Protein AF-A0A6S7J930-F1 (afdb_monomer)

Radius of gyration: 21.13 Å; Cα contacts (8 Å, |Δi|>4): 51; chains: 1; bounding box: 46×50×54 Å

Organism: Paramuricea clavata (NCBI:txid317549)

Sequence (130 aa):
THSDIEFLIGTALCPYPVEISQLAPIPKELPLSNCDQLRPISVSLTNIIMRLFEKLVFKQEISMQSNFIIGKDQFAYKTGSNTTTALIKCQHQWLKWLDDEEVDSVRVISFDFGKAFGTVPHDIAGCAKS

Secondary structure (DSSP, 8-state):
-HHHHHHHHHHS------------PEESSSS---GGGEEPPPGGGT-HHHHHHHHHHIIIIIHHHHHHHS-TT--TT-TT--HHHHHHHHHHHHHHHHTSTT-S---------TTTTT---TTTTT----

Solvent-accessible surface area (backbone atoms only — not comparable to full-atom values): 8621 Å² total; per-residue (Å²): 112,76,65,57,50,55,47,49,65,75,64,50,69,72,80,66,83,79,74,90,78,87,66,79,60,42,69,74,60,84,82,82,87,55,79,86,45,41,43,81,57,60,70,55,82,73,37,67,68,49,48,49,50,51,52,49,51,39,60,69,57,45,58,73,47,44,75,75,72,51,56,96,85,59,32,76,100,37,93,99,47,40,71,64,61,48,50,53,49,52,52,53,52,53,51,57,50,57,72,34,93,90,40,94,75,86,86,87,86,86,86,83,70,85,56,64,89,79,66,68,54,55,85,77,74,67,61,75,91,125

Structure (mmCIF, N/CA/C/O backbone):
data_AF-A0A6S7J930-F1
#
_entry.id   AF-A0A6S7J930-F1
#
loop_
_atom_site.group_PDB
_atom_site.id
_atom_site.type_symbol
_atom_site.label_atom_id
_atom_site.label_alt_id
_atom_site.label_comp_id
_atom_site.label_asym_id
_atom_site.label_entity_id
_atom_site.label_seq_id
_atom_site.pdbx_PDB_ins_code
_atom_site.Cartn_x
_atom_site.Cartn_y
_atom_site.Cartn_z
_atom_site.occupancy
_atom_site.B_iso_or_equiv
_atom_site.auth_seq_id
_atom_site.auth_comp_id
_atom_site.auth_asym_id
_atom_site.auth_atom_id
_atom_site.pdbx_PDB_model_num
ATOM 1 N N . THR A 1 1 ? 10.506 26.006 -25.843 1.00 48.94 1 THR A N 1
ATOM 2 C CA . THR A 1 1 ? 10.460 25.105 -24.668 1.00 48.94 1 THR A CA 1
ATOM 3 C C . THR A 1 1 ? 9.352 24.071 -24.781 1.00 48.94 1 THR A C 1
ATOM 5 O O . THR A 1 1 ? 9.658 22.895 -24.679 1.00 48.94 1 THR A O 1
ATOM 8 N N . HIS A 1 2 ? 8.093 24.457 -25.033 1.00 39.41 2 HIS A N 1
ATOM 9 C CA . HIS A 1 2 ? 7.001 23.506 -25.325 1.00 39.41 2 HIS A CA 1
ATOM 10 C C . HIS A 1 2 ? 7.136 22.867 -26.723 1.00 39.41 2 HIS A C 1
ATOM 12 O O . HIS A 1 2 ? 6.901 21.680 -26.907 1.00 39.41 2 HIS A O 1
ATOM 18 N N . SER A 1 3 ? 7.604 23.654 -27.694 1.00 44.56 3 SER A N 1
ATOM 19 C CA . SER A 1 3 ? 7.881 23.245 -29.078 1.00 44.56 3 SER A CA 1
ATOM 20 C C . SER A 1 3 ? 9.074 22.292 -29.220 1.00 44.56 3 SER A C 1
ATOM 22 O O . SER A 1 3 ? 9.082 21.438 -30.098 1.00 44.56 3 SER A O 1
ATOM 24 N N . ASP A 1 4 ? 10.070 22.405 -28.340 1.00 43.16 4 ASP A N 1
ATOM 25 C CA . ASP A 1 4 ? 11.300 21.602 -28.416 1.00 43.16 4 ASP A CA 1
ATOM 26 C C . ASP A 1 4 ? 11.082 20.177 -27.883 1.00 43.16 4 ASP A C 1
ATOM 28 O O . ASP A 1 4 ? 11.777 19.252 -28.290 1.00 43.16 4 ASP A O 1
ATOM 32 N N . ILE A 1 5 ? 10.088 19.990 -27.004 1.00 48.09 5 ILE A N 1
ATOM 33 C CA . ILE A 1 5 ? 9.679 18.681 -26.474 1.00 48.09 5 ILE A CA 1
ATOM 34 C C . ILE A 1 5 ? 8.787 17.951 -27.477 1.00 48.09 5 ILE A C 1
ATOM 36 O O . ILE A 1 5 ? 8.994 16.765 -27.695 1.00 48.09 5 ILE A O 1
ATOM 40 N N . GLU A 1 6 ? 7.855 18.646 -28.135 1.00 46.78 6 GLU A N 1
ATOM 41 C CA . GLU A 1 6 ? 7.092 18.086 -29.264 1.00 46.78 6 GLU A CA 1
ATOM 42 C C . GLU A 1 6 ? 8.027 17.636 -30.389 1.00 46.78 6 GLU A C 1
ATOM 44 O O . GLU A 1 6 ? 7.859 16.555 -30.945 1.00 46.78 6 GLU A O 1
ATOM 49 N N . PHE A 1 7 ? 9.076 18.419 -30.666 1.00 43.75 7 PHE A N 1
ATOM 50 C CA . PHE A 1 7 ? 10.123 18.024 -31.598 1.00 43.75 7 PHE A CA 1
ATOM 51 C C . PHE A 1 7 ? 10.903 16.803 -31.092 1.00 43.75 7 PHE A C 1
ATOM 53 O O . PHE A 1 7 ? 11.138 15.886 -31.871 1.00 43.75 7 PHE A O 1
ATOM 60 N N . LEU A 1 8 ? 11.254 16.729 -29.801 1.00 44.09 8 LEU A N 1
ATOM 61 C CA . LEU A 1 8 ? 11.949 15.571 -29.224 1.00 44.09 8 LEU A CA 1
ATOM 62 C C . LEU A 1 8 ? 11.083 14.299 -29.221 1.00 44.09 8 LEU A C 1
ATOM 64 O O . LEU A 1 8 ? 11.603 13.223 -29.476 1.00 44.09 8 LEU A O 1
ATOM 68 N N . ILE A 1 9 ? 9.777 14.409 -28.968 1.00 51.03 9 ILE A N 1
ATOM 69 C CA . ILE A 1 9 ? 8.822 13.289 -29.002 1.00 51.03 9 ILE A CA 1
ATOM 70 C C . ILE A 1 9 ? 8.532 12.878 -30.453 1.00 51.03 9 ILE A C 1
ATOM 72 O O . ILE A 1 9 ? 8.441 11.690 -30.743 1.00 51.03 9 ILE A O 1
ATOM 76 N N . GLY A 1 10 ? 8.445 13.842 -31.375 1.00 39.62 10 GLY A N 1
ATOM 77 C CA . GLY A 1 10 ? 8.201 13.605 -32.799 1.00 39.62 10 GLY A CA 1
ATOM 78 C C . GLY A 1 10 ? 9.421 13.115 -33.590 1.00 39.62 10 GLY A C 1
ATOM 79 O O . GLY A 1 10 ? 9.248 12.533 -34.657 1.00 39.62 10 GLY A O 1
ATOM 80 N N . THR A 1 11 ? 10.647 13.325 -33.089 1.00 43.62 11 THR A N 1
ATOM 81 C CA . THR A 1 11 ? 11.902 12.890 -33.745 1.00 43.62 11 THR A CA 1
ATOM 82 C C . THR A 1 11 ? 12.677 11.815 -32.989 1.00 43.62 11 THR A C 1
ATOM 84 O O . THR A 1 11 ? 13.575 11.202 -33.574 1.00 43.62 11 THR A O 1
ATOM 87 N N . ALA A 1 12 ? 12.339 11.522 -31.728 1.00 42.41 12 ALA A N 1
ATOM 88 C CA . ALA A 1 12 ? 12.852 10.340 -31.054 1.00 42.41 12 ALA A CA 1
ATOM 89 C C . ALA A 1 12 ? 12.221 9.111 -31.705 1.00 42.41 12 ALA A C 1
ATOM 91 O O . ALA A 1 12 ? 11.125 8.684 -31.351 1.00 42.41 12 ALA A O 1
ATOM 92 N N . LEU A 1 13 ? 12.948 8.557 -32.678 1.00 46.50 13 LEU A N 1
ATOM 93 C CA . LEU A 1 13 ? 13.007 7.127 -32.953 1.00 46.50 13 LEU A CA 1
ATOM 94 C C . LEU A 1 13 ? 12.487 6.362 -31.736 1.00 46.50 13 LEU A C 1
ATOM 96 O O . LEU A 1 13 ? 13.111 6.424 -30.671 1.00 46.50 13 LEU A O 1
ATOM 100 N N . CYS A 1 14 ? 11.334 5.706 -31.909 1.00 45.12 14 CYS A N 1
ATOM 101 C CA . CYS A 1 14 ? 10.806 4.712 -30.982 1.00 45.12 14 CYS A CA 1
ATOM 102 C C . CYS A 1 14 ? 12.004 3.989 -30.355 1.00 45.12 14 CYS A C 1
ATOM 104 O O . CYS A 1 14 ? 12.834 3.491 -31.128 1.00 45.12 14 CYS A O 1
ATOM 106 N N . PRO A 1 15 ? 12.190 4.030 -29.018 1.00 49.12 15 PRO A N 1
ATOM 107 C CA . PRO A 1 15 ? 13.359 3.421 -28.408 1.00 49.12 15 PRO A CA 1
ATOM 108 C C . PRO A 1 15 ? 13.409 1.986 -28.927 1.00 49.12 15 PRO A C 1
ATOM 110 O O . PRO A 1 15 ? 12.428 1.261 -28.782 1.00 49.12 15 PRO A O 1
ATOM 113 N N . TYR A 1 16 ? 14.491 1.687 -29.656 1.00 44.56 16 TYR A N 1
ATOM 114 C CA . TYR A 1 16 ? 14.691 0.518 -30.517 1.00 44.56 16 TYR A CA 1
ATOM 115 C C . TYR A 1 16 ? 13.974 -0.747 -30.011 1.00 44.56 16 TYR A C 1
ATOM 117 O O . TYR A 1 16 ? 13.951 -0.968 -28.795 1.00 44.56 16 TYR A O 1
ATOM 125 N N . PRO A 1 17 ? 13.464 -1.625 -30.905 1.00 45.00 17 PRO A N 1
ATOM 126 C CA . PRO A 1 17 ? 12.924 -2.916 -30.490 1.00 45.00 17 PRO A CA 1
ATOM 127 C C . PRO A 1 17 ? 13.933 -3.601 -29.570 1.00 45.00 17 PRO A C 1
ATOM 129 O O . PRO A 1 17 ? 15.109 -3.727 -29.908 1.00 45.00 17 PRO A O 1
ATOM 132 N N . VAL A 1 18 ? 13.464 -3.941 -28.368 1.00 49.84 18 VAL A N 1
ATOM 133 C CA . VAL A 1 18 ? 14.269 -4.455 -27.261 1.00 49.84 18 VAL A CA 1
ATOM 134 C C . VAL A 1 18 ? 14.941 -5.743 -27.721 1.00 49.84 18 VAL A C 1
ATOM 136 O O . VAL A 1 18 ? 14.326 -6.808 -27.711 1.00 49.84 18 VAL A O 1
ATOM 139 N N . GLU A 1 19 ? 16.190 -5.648 -28.171 1.00 40.78 19 GLU A N 1
ATOM 140 C CA . GLU A 1 19 ? 16.975 -6.819 -28.526 1.00 40.78 19 GLU A CA 1
ATOM 141 C C . GLU A 1 19 ? 17.188 -7.620 -27.237 1.00 40.78 19 GLU A C 1
ATOM 143 O O . GLU A 1 19 ? 17.758 -7.148 -26.249 1.00 40.78 19 GLU A O 1
ATOM 148 N N . ILE A 1 20 ? 16.591 -8.808 -27.204 1.00 52.91 20 ILE A N 1
ATOM 149 C CA . ILE A 1 20 ? 16.555 -9.689 -26.044 1.00 52.91 20 ILE A CA 1
ATOM 150 C C . ILE A 1 20 ? 17.984 -10.149 -25.768 1.00 52.91 20 ILE A C 1
ATOM 152 O O . ILE A 1 20 ? 18.431 -11.119 -26.369 1.00 52.91 20 ILE A O 1
ATOM 156 N N . SER A 1 21 ? 18.708 -9.524 -24.841 1.00 43.69 21 SER A N 1
ATOM 157 C CA . SER A 1 21 ? 19.881 -10.192 -24.271 1.00 43.69 21 SER A CA 1
ATOM 158 C C . SER A 1 21 ? 20.350 -9.585 -22.951 1.00 43.69 21 SER A C 1
ATOM 160 O O . SER A 1 21 ? 20.708 -8.416 -22.875 1.00 43.69 21 SER A O 1
ATOM 162 N N . GLN A 1 22 ? 20.418 -10.467 -21.947 1.00 46.31 22 GLN A N 1
ATOM 163 C CA . GLN A 1 22 ? 21.143 -10.358 -20.673 1.00 46.31 22 GLN A CA 1
ATOM 164 C C . GLN A 1 22 ? 20.460 -9.579 -19.539 1.00 46.31 22 GLN A C 1
ATOM 166 O O . GLN A 1 22 ? 20.972 -8.597 -19.011 1.00 46.31 22 GLN A O 1
ATOM 171 N N . LEU A 1 23 ? 19.324 -10.100 -19.077 1.00 51.31 23 LEU A N 1
ATOM 172 C CA . LEU A 1 23 ? 18.756 -9.750 -17.775 1.00 51.31 23 LEU A CA 1
ATOM 173 C C . LEU A 1 23 ? 19.030 -10.907 -16.814 1.00 51.31 23 LEU A C 1
ATOM 175 O O . LEU A 1 23 ? 18.437 -11.972 -16.958 1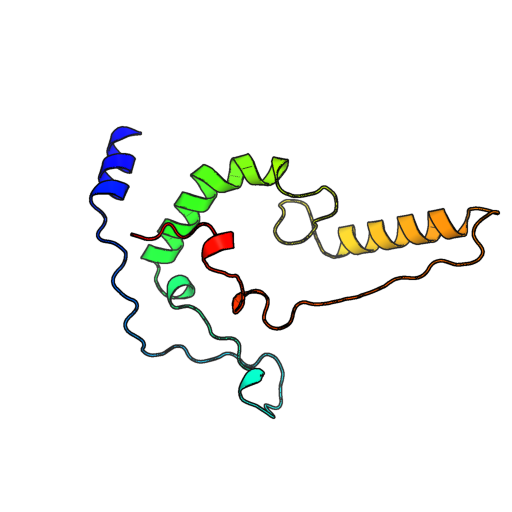.00 51.31 23 LEU A O 1
ATOM 179 N N . ALA A 1 24 ? 19.950 -10.717 -15.863 1.00 58.53 24 ALA A N 1
ATOM 180 C CA . ALA A 1 24 ? 20.170 -11.669 -14.777 1.00 58.53 24 ALA A CA 1
ATOM 181 C C . ALA A 1 24 ? 18.909 -11.687 -13.891 1.00 58.53 24 ALA A C 1
ATOM 183 O O . ALA A 1 24 ? 18.605 -10.673 -13.255 1.00 58.53 24 ALA A O 1
ATOM 184 N N . PRO A 1 25 ? 18.129 -12.777 -13.866 1.00 63.06 25 PRO A N 1
ATOM 185 C CA . PRO A 1 25 ? 16.884 -12.806 -13.112 1.00 63.06 25 PRO A CA 1
ATOM 186 C C . PRO A 1 25 ? 17.177 -12.800 -11.604 1.00 63.06 25 PRO A C 1
ATOM 188 O O . PRO A 1 25 ? 18.054 -13.532 -11.147 1.00 63.06 25 PRO A O 1
ATOM 191 N N . ILE A 1 26 ? 16.444 -12.001 -10.819 1.00 70.62 26 ILE A N 1
ATOM 192 C CA . ILE A 1 26 ? 16.654 -11.927 -9.360 1.00 70.62 26 ILE A CA 1
ATOM 193 C C . ILE A 1 26 ? 15.731 -12.920 -8.647 1.00 70.62 26 ILE A C 1
ATOM 195 O O . ILE A 1 26 ? 14.513 -12.839 -8.835 1.00 70.62 26 ILE A O 1
ATOM 199 N N . PRO A 1 27 ? 16.258 -13.810 -7.789 1.00 67.06 27 PRO A N 1
ATOM 200 C CA . PRO A 1 27 ? 15.446 -14.668 -6.927 1.00 67.06 27 PRO A CA 1
ATOM 201 C C . PRO A 1 27 ? 14.510 -13.861 -6.019 1.00 67.06 27 PRO A C 1
ATOM 203 O O . PRO A 1 27 ? 14.944 -12.934 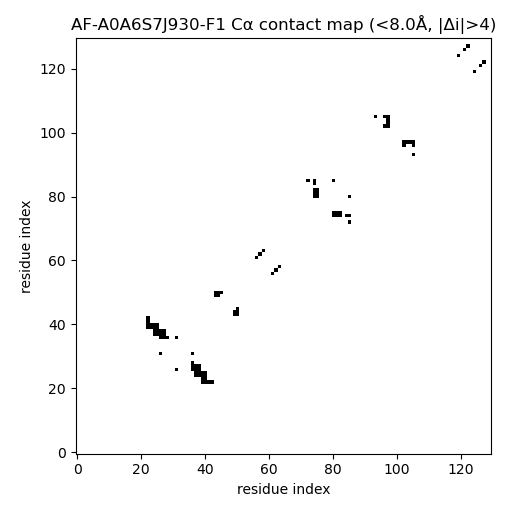-5.339 1.00 67.06 27 PRO A O 1
ATOM 206 N N . LYS A 1 28 ? 13.222 -14.221 -5.985 1.00 67.69 28 LYS A N 1
ATOM 207 C CA . LYS A 1 28 ? 12.249 -13.695 -5.012 1.00 67.69 28 LYS A CA 1
ATOM 208 C C . LYS A 1 28 ? 12.568 -14.176 -3.597 1.00 67.69 28 LYS A C 1
ATOM 210 O O . LYS A 1 28 ? 12.421 -13.397 -2.664 1.00 67.69 28 LYS A O 1
ATOM 215 N N . GLU A 1 29 ? 12.987 -15.433 -3.465 1.00 66.00 29 GLU A N 1
ATOM 216 C CA . GLU A 1 29 ? 13.251 -16.128 -2.203 1.00 66.00 29 GLU A CA 1
ATOM 217 C C . GLU A 1 29 ? 14.405 -17.127 -2.394 1.00 66.00 29 GLU A C 1
ATOM 219 O O . GLU A 1 29 ? 14.690 -17.549 -3.519 1.00 66.00 29 GLU A O 1
ATOM 224 N N . LEU A 1 30 ? 15.081 -17.490 -1.301 1.00 70.06 30 LEU A N 1
ATOM 225 C CA . LEU A 1 30 ? 16.116 -18.527 -1.273 1.00 70.06 30 LEU A CA 1
ATOM 226 C C . LEU A 1 30 ? 15.682 -19.646 -0.312 1.00 70.06 30 LEU A C 1
ATOM 228 O O . LEU A 1 30 ? 15.191 -19.321 0.771 1.00 70.06 30 LEU A O 1
ATOM 232 N N . PRO A 1 31 ? 15.907 -20.936 -0.638 1.00 65.88 31 PRO A N 1
ATOM 233 C CA . PRO A 1 31 ? 16.543 -21.475 -1.848 1.00 65.88 31 PRO A CA 1
ATOM 234 C C . PRO A 1 31 ? 15.592 -21.543 -3.060 1.00 65.88 31 PRO A C 1
ATOM 236 O O . PRO A 1 31 ? 14.380 -21.674 -2.912 1.00 65.88 31 PRO A O 1
ATOM 239 N N . LEU A 1 32 ? 16.154 -21.478 -4.271 1.00 61.44 32 LEU A N 1
ATOM 240 C CA . LEU A 1 32 ? 15.400 -21.561 -5.527 1.00 61.44 32 LEU A CA 1
ATOM 241 C C . LEU A 1 32 ? 14.871 -22.984 -5.748 1.00 61.44 32 LEU A C 1
ATOM 243 O O . LEU A 1 32 ? 15.661 -23.915 -5.896 1.00 61.44 32 LEU A O 1
ATOM 247 N N . SER A 1 33 ? 13.552 -23.147 -5.815 1.00 62.22 33 SER A N 1
ATOM 248 C CA . SER A 1 33 ? 12.909 -24.421 -6.156 1.00 62.22 33 SER A CA 1
ATOM 249 C C . SER A 1 33 ? 12.374 -24.451 -7.588 1.00 62.22 33 SER A C 1
ATOM 251 O O . SER A 1 33 ? 12.299 -25.527 -8.177 1.00 62.22 33 SER A O 1
ATOM 253 N N . ASN A 1 34 ? 12.023 -23.297 -8.174 1.00 59.97 34 ASN A N 1
ATOM 254 C CA . ASN A 1 34 ? 11.478 -23.233 -9.533 1.00 59.97 34 ASN A CA 1
ATOM 255 C C . ASN A 1 34 ? 11.754 -21.884 -10.235 1.00 59.97 34 ASN A C 1
ATOM 257 O O . ASN A 1 34 ? 11.866 -20.846 -9.582 1.00 59.97 34 ASN A O 1
ATOM 261 N N . CYS A 1 35 ? 11.806 -21.864 -11.573 1.00 59.75 35 CYS A N 1
ATOM 262 C CA . CYS A 1 35 ? 12.114 -20.654 -12.357 1.00 59.75 35 CYS A CA 1
ATOM 263 C C . CYS A 1 35 ? 11.067 -19.526 -12.220 1.00 59.75 35 CYS A C 1
ATOM 265 O O . CYS A 1 35 ? 11.402 -18.357 -12.401 1.00 59.75 35 CYS A O 1
ATOM 267 N N . ASP A 1 36 ? 9.824 -19.833 -11.831 1.00 60.88 36 ASP A N 1
ATOM 268 C CA . ASP A 1 36 ? 8.762 -18.842 -11.558 1.00 60.88 36 ASP A CA 1
ATOM 269 C C . ASP A 1 36 ? 9.046 -17.918 -10.353 1.00 60.88 36 ASP A C 1
ATOM 271 O O . ASP A 1 36 ? 8.399 -16.872 -10.161 1.00 60.88 36 ASP A O 1
ATOM 275 N N . GLN A 1 37 ? 10.031 -18.287 -9.531 1.00 63.94 37 GLN A N 1
ATOM 276 C CA . GLN A 1 37 ? 10.508 -17.489 -8.404 1.00 63.94 37 GLN A CA 1
ATOM 277 C C . GLN A 1 37 ? 11.483 -16.391 -8.831 1.00 63.94 37 GLN A C 1
ATOM 279 O O . GLN A 1 37 ? 11.918 -15.612 -7.991 1.00 63.94 37 GLN A O 1
ATOM 284 N N . LEU A 1 38 ? 11.818 -16.280 -10.113 1.00 66.62 38 LEU A N 1
ATOM 285 C CA . LEU A 1 38 ? 12.678 -15.218 -10.610 1.00 66.62 38 LEU A CA 1
ATOM 286 C C . LEU A 1 38 ? 11.846 -13.975 -10.949 1.00 66.62 38 LEU A C 1
ATOM 288 O O . LEU A 1 38 ? 10.778 -14.053 -11.559 1.00 66.62 38 LEU A O 1
ATOM 292 N N . ARG A 1 39 ? 12.322 -12.798 -10.538 1.00 65.38 39 ARG A N 1
ATOM 293 C CA . ARG A 1 39 ? 11.820 -11.517 -11.035 1.00 65.38 39 ARG A CA 1
ATOM 294 C C . ARG A 1 39 ? 12.569 -11.199 -12.329 1.00 65.38 39 ARG A C 1
ATOM 296 O O . ARG A 1 39 ? 13.794 -11.053 -12.274 1.00 65.38 39 ARG A O 1
ATOM 303 N N . PRO A 1 40 ? 11.878 -11.077 -13.475 1.00 64.25 40 PRO A N 1
ATOM 304 C CA . PRO A 1 40 ? 12.502 -10.498 -14.650 1.00 64.25 40 PRO A CA 1
ATOM 305 C C . PRO A 1 40 ? 12.824 -9.034 -14.329 1.00 64.25 40 PRO A C 1
ATOM 307 O O . PRO A 1 40 ? 11.930 -8.254 -14.005 1.00 64.25 40 PRO A O 1
ATOM 310 N N . ILE A 1 41 ? 14.106 -8.669 -14.353 1.00 62.94 41 ILE A N 1
ATOM 311 C CA . ILE A 1 41 ? 14.509 -7.258 -14.353 1.00 62.94 41 ILE A CA 1
ATOM 312 C C . ILE A 1 41 ? 14.219 -6.728 -15.758 1.00 62.94 41 ILE A C 1
ATOM 314 O O . ILE A 1 41 ? 14.505 -7.426 -16.720 1.00 62.94 41 ILE A O 1
ATOM 318 N N . SER A 1 42 ? 13.655 -5.532 -15.915 1.00 59.25 42 SER A N 1
ATOM 319 C CA . SER A 1 42 ? 13.483 -4.908 -17.232 1.00 59.25 42 SER A CA 1
ATOM 320 C C . SER A 1 42 ? 14.740 -4.134 -17.654 1.00 59.25 42 SER A C 1
ATOM 322 O O . SER A 1 42 ? 15.390 -3.488 -16.833 1.00 59.25 42 SER A O 1
ATOM 324 N N . VAL A 1 43 ? 15.054 -4.125 -18.956 1.00 54.22 43 VAL A N 1
ATOM 325 C CA . VAL A 1 43 ? 16.178 -3.358 -19.547 1.00 54.22 43 VAL A CA 1
ATOM 326 C C . VAL A 1 43 ? 16.061 -1.846 -19.268 1.00 54.22 43 VAL A C 1
ATOM 328 O O . VAL A 1 43 ? 17.075 -1.153 -19.151 1.00 54.22 43 VAL A O 1
ATOM 331 N N . SER A 1 44 ? 14.837 -1.335 -19.075 1.00 53.22 44 SER A N 1
ATOM 332 C CA . SER A 1 44 ? 14.569 0.063 -18.698 1.00 53.22 44 SER A CA 1
ATOM 333 C C . SER A 1 44 ? 15.218 0.474 -17.373 1.00 53.22 44 SER A C 1
ATOM 335 O O . SER A 1 44 ? 15.623 1.625 -17.229 1.00 53.22 44 SER A O 1
ATOM 337 N N . LEU A 1 45 ? 15.384 -0.462 -16.430 1.00 57.66 45 LEU A N 1
ATOM 338 C CA . LEU A 1 45 ? 16.024 -0.201 -15.141 1.00 57.66 45 LEU A CA 1
ATOM 339 C C . LEU A 1 45 ? 17.553 -0.060 -15.269 1.00 57.66 45 LEU A C 1
ATOM 341 O O . LEU A 1 45 ? 18.183 0.577 -14.423 1.00 57.66 45 LEU A O 1
ATOM 345 N N . THR A 1 46 ? 18.148 -0.619 -16.328 1.00 62.00 46 THR A N 1
ATOM 346 C CA . THR A 1 46 ? 19.606 -0.674 -16.528 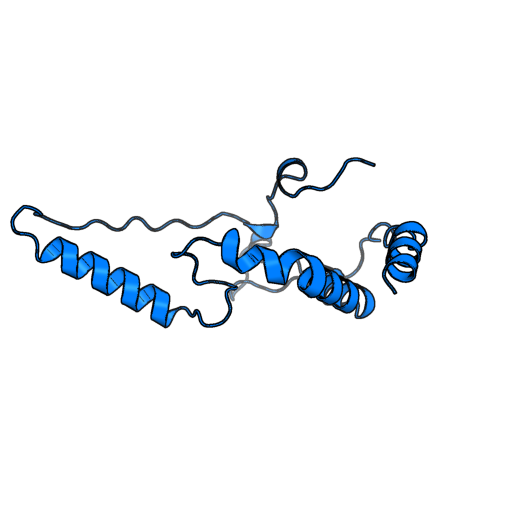1.00 62.00 46 THR A CA 1
ATOM 347 C C . THR A 1 46 ? 20.123 0.460 -17.424 1.00 62.00 46 THR A C 1
ATOM 349 O O . THR A 1 46 ? 21.227 0.955 -17.203 1.00 62.00 46 THR A O 1
ATOM 352 N N . ASN A 1 47 ? 19.337 0.937 -18.399 1.00 75.62 47 ASN A N 1
ATOM 353 C CA . ASN A 1 47 ? 19.759 2.016 -19.304 1.00 75.62 47 ASN A CA 1
ATOM 354 C C . ASN A 1 47 ? 19.493 3.418 -18.712 1.00 75.62 47 ASN A C 1
ATOM 356 O O . ASN A 1 47 ? 18.349 3.797 -18.457 1.00 75.62 47 ASN A O 1
ATOM 360 N N . ILE A 1 48 ? 20.546 4.230 -18.556 1.00 78.56 48 ILE A N 1
ATOM 361 C CA . ILE A 1 48 ? 20.454 5.596 -18.016 1.00 78.56 48 ILE A CA 1
ATOM 362 C C . ILE A 1 48 ? 19.530 6.510 -18.834 1.00 78.56 48 ILE A C 1
ATOM 364 O O . ILE A 1 48 ? 18.802 7.307 -18.245 1.00 78.56 48 ILE A O 1
ATOM 368 N N . ILE A 1 49 ? 19.510 6.369 -20.164 1.00 77.06 49 ILE A N 1
ATOM 369 C CA . ILE A 1 49 ? 18.674 7.187 -21.053 1.00 77.06 49 ILE A CA 1
ATOM 370 C C . ILE A 1 49 ? 17.197 6.876 -20.797 1.00 77.06 49 ILE A C 1
ATOM 372 O O . ILE A 1 49 ? 16.399 7.792 -20.609 1.00 77.06 49 ILE A O 1
ATOM 376 N N . MET A 1 50 ? 16.846 5.592 -20.677 1.00 76.00 50 MET A N 1
ATOM 377 C CA . MET A 1 50 ? 15.470 5.184 -20.379 1.00 76.00 50 MET A CA 1
ATOM 378 C C . MET A 1 50 ? 15.011 5.637 -18.995 1.00 76.00 50 MET A C 1
ATOM 380 O O . MET A 1 50 ? 13.890 6.116 -18.855 1.00 76.00 50 MET A O 1
ATOM 384 N N . ARG A 1 51 ? 15.887 5.581 -17.986 1.00 78.25 51 ARG A N 1
ATOM 385 C CA . ARG A 1 51 ? 15.577 6.098 -16.643 1.00 78.25 51 ARG A CA 1
ATOM 386 C C . ARG A 1 51 ? 15.343 7.607 -16.634 1.00 78.25 51 ARG A C 1
ATOM 388 O O . ARG A 1 51 ? 14.533 8.098 -15.852 1.00 78.25 51 ARG A O 1
ATOM 395 N N . LEU A 1 52 ? 16.086 8.359 -17.448 1.00 83.12 52 LEU A N 1
ATOM 396 C CA . LEU A 1 52 ? 15.891 9.804 -17.580 1.00 83.12 52 LEU A CA 1
ATOM 397 C C . LEU A 1 52 ? 14.565 10.114 -18.268 1.00 83.12 52 LEU A C 1
ATOM 399 O O . LEU A 1 52 ? 13.836 10.978 -17.787 1.00 83.12 52 LEU A O 1
ATOM 403 N N . PHE A 1 53 ? 14.236 9.377 -19.328 1.00 82.31 53 PHE A N 1
ATOM 404 C CA . PHE A 1 53 ? 12.956 9.501 -20.014 1.00 82.31 53 PHE A CA 1
ATOM 405 C C . PHE A 1 53 ? 11.778 9.199 -19.076 1.00 82.31 53 PHE A C 1
ATOM 407 O O . PHE A 1 53 ? 10.882 10.028 -18.938 1.00 82.31 53 PHE A O 1
ATOM 414 N N . GLU A 1 54 ? 11.826 8.084 -18.341 1.00 81.12 54 GLU A N 1
ATOM 415 C CA . GLU A 1 54 ? 10.804 7.709 -17.352 1.00 81.12 54 GLU A CA 1
ATOM 416 C C . GLU A 1 54 ? 10.605 8.803 -16.292 1.00 81.12 54 GLU A C 1
ATOM 418 O O . GLU A 1 54 ? 9.477 9.190 -15.989 1.00 81.12 54 GLU A O 1
ATOM 423 N N . LYS A 1 55 ? 11.700 9.373 -15.771 1.00 83.50 55 LYS A N 1
ATOM 424 C CA . LYS A 1 55 ? 11.639 10.494 -14.820 1.00 83.50 55 LYS A CA 1
ATOM 425 C C . LYS A 1 55 ? 10.997 11.745 -15.418 1.00 83.50 55 LYS A C 1
ATOM 427 O O . LYS A 1 55 ? 10.285 12.450 -14.704 1.00 83.50 55 LYS A O 1
ATOM 432 N N . LEU A 1 56 ? 11.275 12.044 -16.686 1.00 85.25 56 LEU A N 1
ATOM 433 C CA . LEU A 1 56 ? 10.721 13.200 -17.390 1.00 85.25 56 LEU A CA 1
ATOM 434 C C . LEU A 1 56 ? 9.206 13.053 -17.561 1.00 85.25 56 LEU A C 1
ATOM 436 O O . LEU A 1 56 ? 8.462 13.934 -17.134 1.00 85.25 56 LEU A O 1
ATOM 440 N N . VAL A 1 57 ? 8.764 11.901 -18.074 1.00 83.56 57 VAL A N 1
ATOM 441 C CA . VAL A 1 57 ? 7.341 11.560 -18.232 1.00 83.56 57 VAL A CA 1
ATOM 442 C C . VAL A 1 57 ? 6.622 11.588 -16.884 1.00 83.56 57 VAL A C 1
ATOM 444 O O . VAL A 1 57 ? 5.569 12.212 -16.751 1.00 83.56 57 VAL A O 1
ATOM 447 N N . PHE A 1 58 ? 7.218 10.985 -15.848 1.00 83.31 58 PHE A N 1
ATOM 448 C CA . PHE A 1 58 ? 6.642 10.999 -14.506 1.00 83.31 58 PHE A CA 1
ATOM 449 C C . PHE A 1 58 ? 6.471 12.423 -13.972 1.00 83.31 58 PHE A C 1
ATOM 451 O O . PHE A 1 58 ? 5.431 12.755 -13.407 1.00 83.31 58 PHE A O 1
ATOM 458 N N . LYS A 1 59 ? 7.478 13.286 -14.153 1.00 81.75 59 LYS A N 1
ATOM 459 C CA . LYS A 1 59 ? 7.422 14.669 -13.674 1.00 81.75 59 LYS A CA 1
ATOM 460 C C . LYS A 1 59 ? 6.350 15.479 -14.402 1.00 81.75 59 LYS A C 1
ATOM 462 O O . LYS A 1 59 ? 5.692 16.286 -13.752 1.00 81.75 59 LYS A O 1
ATOM 467 N N . GLN A 1 60 ? 6.188 15.284 -15.705 1.00 79.62 60 GLN A N 1
ATOM 468 C CA . GLN A 1 60 ? 5.334 16.136 -16.526 1.00 79.62 60 GLN A CA 1
ATOM 469 C C . GLN A 1 60 ? 3.856 15.733 -16.473 1.00 79.62 60 GLN A C 1
ATOM 471 O O . GLN A 1 60 ? 3.015 16.587 -16.214 1.00 79.62 60 GLN A O 1
ATOM 476 N N . GLU A 1 61 ? 3.554 14.442 -16.615 1.00 73.44 61 GLU A N 1
ATOM 477 C CA . GLU A 1 61 ? 2.170 13.960 -16.729 1.00 73.44 61 GLU A CA 1
ATOM 478 C C . GLU A 1 61 ? 1.660 13.361 -15.415 1.00 73.44 61 GLU A C 1
ATOM 480 O O . GLU A 1 61 ? 0.621 13.747 -14.877 1.00 73.44 61 GLU A O 1
ATOM 485 N N . ILE A 1 62 ? 2.439 12.449 -14.832 1.00 74.75 62 ILE A N 1
ATOM 486 C CA . ILE A 1 62 ? 1.964 11.621 -13.717 1.00 74.75 62 ILE A CA 1
ATOM 487 C C . ILE A 1 62 ? 1.974 12.401 -12.401 1.00 74.75 62 ILE A C 1
ATOM 489 O O . ILE A 1 62 ? 1.068 12.246 -11.586 1.00 74.75 62 ILE A O 1
ATOM 493 N N . SER A 1 63 ? 2.964 13.266 -12.166 1.00 73.12 63 SER A N 1
ATOM 494 C CA . SER A 1 63 ? 3.132 13.930 -10.867 1.00 73.12 63 SER A CA 1
ATOM 495 C C . SER A 1 63 ? 1.934 14.809 -10.492 1.00 73.12 63 SER A C 1
ATOM 497 O O . SER A 1 63 ? 1.488 14.778 -9.345 1.00 73.12 63 SER A O 1
ATOM 499 N N . MET A 1 64 ? 1.354 15.520 -11.463 1.00 65.62 64 MET A N 1
ATOM 500 C CA . MET A 1 64 ? 0.191 16.382 -11.244 1.00 65.62 64 MET A CA 1
ATOM 501 C C . MET A 1 64 ? -1.108 15.578 -11.124 1.00 65.62 64 MET A C 1
ATOM 503 O O . MET A 1 64 ? -1.937 15.870 -10.265 1.00 65.62 64 MET A O 1
ATOM 507 N N . GLN A 1 65 ? -1.270 14.534 -11.936 1.00 65.94 65 GLN A N 1
ATOM 508 C CA . GLN A 1 65 ? -2.497 13.733 -11.994 1.00 65.94 65 GLN A CA 1
ATOM 509 C C . GLN A 1 65 ? -2.584 12.700 -10.860 1.00 65.94 65 GLN A C 1
ATOM 511 O O . GLN A 1 65 ? -3.675 12.356 -10.403 1.00 65.94 65 GLN A O 1
ATOM 516 N N . SER A 1 66 ? -1.438 12.231 -10.361 1.00 66.38 66 SER A N 1
ATOM 517 C CA . SER A 1 66 ? -1.347 11.173 -9.349 1.00 66.38 66 SER A CA 1
ATOM 518 C C . SER A 1 66 ? -2.115 11.506 -8.072 1.00 66.38 66 SER A C 1
ATOM 520 O O . SER A 1 66 ? -2.786 10.640 -7.525 1.00 66.38 66 SER A O 1
ATOM 522 N N . ASN A 1 67 ? -2.115 12.764 -7.629 1.00 66.00 67 ASN A N 1
ATOM 523 C CA . ASN A 1 67 ? -2.840 13.162 -6.420 1.00 66.00 67 ASN A CA 1
ATOM 524 C C . ASN A 1 67 ? -4.368 13.109 -6.573 1.00 66.00 67 ASN A C 1
ATOM 526 O O . ASN A 1 67 ? -5.065 13.020 -5.564 1.00 66.00 67 ASN A O 1
ATOM 530 N N . PHE A 1 68 ? -4.879 13.171 -7.806 1.00 66.31 68 PHE A N 1
ATOM 531 C CA . PHE A 1 68 ? -6.314 13.145 -8.090 1.00 66.31 68 PHE A CA 1
ATOM 532 C C . PHE A 1 68 ? -6.807 11.746 -8.482 1.00 66.31 68 PHE A C 1
ATOM 534 O O . PHE A 1 68 ? -7.914 11.361 -8.121 1.00 66.31 68 PHE A O 1
ATOM 541 N N . ILE A 1 69 ? -5.977 10.975 -9.192 1.00 74.31 69 ILE A N 1
ATOM 542 C CA . ILE A 1 69 ? -6.311 9.623 -9.665 1.00 74.31 69 ILE A CA 1
ATOM 543 C C . ILE A 1 69 ? -6.104 8.577 -8.561 1.00 74.31 69 ILE A C 1
ATOM 545 O O . ILE A 1 69 ? -6.854 7.605 -8.471 1.00 74.31 69 ILE A O 1
ATOM 549 N N . ILE A 1 70 ? -5.096 8.757 -7.702 1.00 78.50 70 ILE A N 1
ATOM 550 C CA . ILE A 1 70 ? -4.770 7.784 -6.659 1.00 78.50 70 ILE A CA 1
ATOM 551 C C . ILE A 1 70 ? -5.731 7.936 -5.476 1.00 78.50 70 ILE A C 1
ATOM 553 O O . ILE A 1 70 ? -5.782 8.974 -4.812 1.00 78.50 70 ILE A O 1
ATOM 557 N N . GLY A 1 71 ? -6.459 6.857 -5.175 1.00 80.44 71 GLY A N 1
ATOM 558 C CA . GLY A 1 71 ? -7.418 6.802 -4.074 1.00 80.44 71 GLY A CA 1
ATOM 559 C C . GLY A 1 71 ? -6.819 7.150 -2.704 1.00 80.44 71 GLY A C 1
ATOM 560 O O . GLY A 1 71 ? -5.622 7.004 -2.443 1.00 80.44 71 GLY A O 1
ATOM 561 N N . LYS A 1 72 ? -7.682 7.590 -1.781 1.00 83.00 72 LYS A N 1
ATOM 562 C CA . LYS A 1 72 ? -7.292 7.972 -0.409 1.00 83.00 72 LYS A CA 1
ATOM 563 C C . LYS A 1 72 ? -6.748 6.801 0.423 1.00 83.00 72 LYS A C 1
ATOM 565 O O . LYS A 1 72 ? -6.067 7.047 1.417 1.00 83.00 72 LYS A O 1
ATOM 570 N N . ASP A 1 73 ? -7.040 5.569 0.014 1.00 86.75 73 ASP A N 1
ATOM 571 C CA . ASP A 1 73 ? -6.624 4.322 0.670 1.00 86.75 73 ASP A CA 1
ATOM 572 C C . ASP A 1 73 ? -5.436 3.632 -0.021 1.00 86.75 73 ASP A C 1
ATOM 574 O O . ASP A 1 73 ? -5.022 2.552 0.389 1.00 86.75 73 ASP A O 1
ATOM 578 N N . GLN A 1 74 ? -4.845 4.259 -1.044 1.00 89.19 74 GLN A N 1
ATOM 579 C CA . GLN A 1 74 ? -3.598 3.792 -1.645 1.00 89.19 74 GLN A CA 1
ATOM 580 C C . GLN A 1 74 ? -2.405 4.400 -0.897 1.00 89.19 74 GLN A C 1
ATOM 582 O O . GLN A 1 74 ? -2.165 5.609 -0.948 1.00 89.19 74 GLN A O 1
ATOM 587 N N . PHE A 1 75 ? -1.632 3.544 -0.229 1.00 89.12 75 PHE A N 1
ATOM 588 C CA . PHE A 1 75 ? -0.455 3.952 0.550 1.00 89.12 75 PHE A CA 1
ATOM 589 C C . PHE A 1 75 ? 0.869 3.704 -0.173 1.00 89.12 75 PHE A C 1
ATOM 591 O O . PHE A 1 75 ? 1.855 4.390 0.093 1.00 89.12 75 PHE A O 1
ATOM 598 N N . ALA A 1 76 ? 0.906 2.725 -1.078 1.00 87.44 76 ALA A N 1
ATOM 599 C CA . ALA A 1 76 ? 2.101 2.406 -1.844 1.00 87.44 76 ALA A CA 1
ATOM 600 C C . ALA A 1 76 ? 2.332 3.432 -2.964 1.00 87.44 76 ALA A C 1
ATOM 602 O O . ALA A 1 76 ? 1.380 3.904 -3.586 1.00 87.44 76 ALA A O 1
ATOM 603 N N . TYR A 1 77 ? 3.607 3.735 -3.232 1.00 82.56 77 TYR A N 1
ATOM 604 C CA . TYR A 1 77 ? 4.066 4.630 -4.308 1.00 82.56 77 TYR A CA 1
ATOM 605 C C . TYR A 1 77 ? 3.514 6.066 -4.251 1.00 82.56 77 TYR A C 1
ATOM 607 O O . TYR A 1 77 ? 3.518 6.777 -5.253 1.00 82.56 77 TYR A O 1
ATOM 615 N N . LYS A 1 78 ? 3.076 6.513 -3.069 1.00 83.00 78 LYS A N 1
ATOM 616 C CA . LYS A 1 78 ? 2.538 7.852 -2.830 1.00 83.00 78 LYS A CA 1
ATOM 617 C C . LYS A 1 78 ? 3.436 8.634 -1.877 1.00 83.00 78 LYS A C 1
ATOM 619 O O . LYS A 1 78 ? 3.777 8.156 -0.795 1.00 83.00 78 LYS A O 1
ATOM 624 N N . THR A 1 79 ? 3.788 9.860 -2.253 1.00 81.50 79 THR A N 1
ATOM 625 C CA . THR A 1 79 ? 4.587 10.749 -1.401 1.00 81.50 79 THR A CA 1
ATOM 626 C C . THR A 1 79 ? 3.880 10.999 -0.067 1.00 81.50 79 THR A C 1
ATOM 628 O O . THR A 1 79 ? 2.681 11.272 -0.030 1.00 81.50 79 THR A O 1
ATOM 631 N N . GLY A 1 80 ? 4.619 10.894 1.040 1.00 83.38 80 GLY A N 1
ATOM 632 C CA . GLY A 1 80 ? 4.082 11.106 2.390 1.00 83.38 80 GLY A CA 1
ATOM 633 C C . GLY A 1 80 ? 3.239 9.949 2.940 1.00 83.38 80 GLY A C 1
ATOM 634 O O . GLY A 1 80 ? 2.692 10.071 4.032 1.00 83.38 80 GLY A O 1
ATOM 635 N N . SER A 1 81 ? 3.134 8.829 2.220 1.00 86.94 81 SER A N 1
ATOM 636 C CA . SER A 1 81 ? 2.503 7.596 2.702 1.00 86.94 81 SER A CA 1
ATOM 637 C C . SER A 1 81 ? 3.545 6.499 2.902 1.00 86.94 81 SER A C 1
ATOM 639 O O . SER A 1 81 ? 4.583 6.477 2.243 1.00 86.94 81 SER A O 1
ATOM 641 N N . ASN A 1 82 ? 3.287 5.594 3.842 1.00 90.62 82 ASN A N 1
ATOM 642 C CA . ASN A 1 82 ? 4.135 4.437 4.103 1.00 90.62 82 ASN A CA 1
ATOM 643 C C . ASN A 1 82 ? 3.291 3.262 4.624 1.00 90.62 82 ASN A C 1
ATOM 645 O O . ASN A 1 82 ? 2.081 3.386 4.838 1.00 90.62 82 ASN A O 1
ATOM 649 N N . THR A 1 83 ? 3.941 2.116 4.820 1.00 92.88 83 THR A N 1
ATOM 650 C CA . THR A 1 83 ? 3.308 0.887 5.317 1.00 92.88 83 THR A CA 1
ATOM 651 C C . THR A 1 83 ? 2.763 1.037 6.736 1.00 92.88 83 THR A C 1
ATOM 653 O O . THR A 1 83 ? 1.704 0.495 7.040 1.00 92.88 83 THR A O 1
ATOM 656 N N . THR A 1 84 ? 3.426 1.815 7.591 1.00 94.75 84 THR A N 1
ATOM 657 C CA . THR A 1 84 ? 2.974 2.092 8.960 1.00 94.75 84 THR A CA 1
ATOM 658 C C . THR A 1 84 ? 1.659 2.864 8.968 1.00 94.75 84 THR A C 1
ATOM 660 O O . THR A 1 84 ? 0.729 2.479 9.668 1.00 94.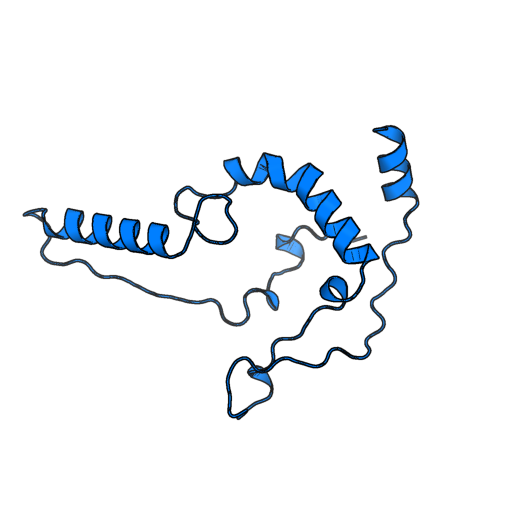75 84 THR A O 1
ATOM 663 N N . THR A 1 85 ? 1.533 3.915 8.154 1.00 93.38 85 THR A N 1
ATOM 664 C CA . THR A 1 85 ? 0.295 4.696 8.034 1.00 93.38 85 THR A CA 1
ATOM 665 C C . THR A 1 85 ? -0.854 3.834 7.513 1.00 93.38 85 THR A C 1
ATOM 667 O O . THR A 1 85 ? -1.979 3.970 7.992 1.00 93.38 85 THR A O 1
ATOM 670 N N . ALA A 1 86 ? -0.573 2.915 6.582 1.00 94.00 86 ALA A N 1
ATOM 671 C CA . ALA A 1 86 ? -1.556 1.944 6.106 1.00 94.00 86 ALA A CA 1
ATOM 672 C C . ALA A 1 86 ? -2.050 1.047 7.251 1.00 94.00 86 ALA A C 1
ATOM 674 O O . ALA A 1 86 ? -3.254 0.932 7.473 1.00 94.00 86 ALA A O 1
ATOM 675 N N . LEU A 1 87 ? -1.120 0.469 8.019 1.00 95.38 87 LEU A N 1
ATOM 676 C CA . LEU A 1 87 ? -1.443 -0.436 9.121 1.00 95.38 87 LEU A CA 1
ATOM 677 C C . LEU A 1 87 ? -2.216 0.267 10.242 1.00 95.38 87 LEU A C 1
ATOM 679 O O . LEU A 1 87 ? -3.217 -0.266 10.712 1.00 95.38 87 LEU A O 1
ATOM 683 N N . ILE A 1 88 ? -1.798 1.480 10.620 1.00 96.06 88 ILE A N 1
ATOM 684 C CA . ILE A 1 88 ? -2.495 2.303 11.618 1.00 96.06 88 ILE A CA 1
ATOM 685 C C . ILE A 1 88 ? -3.935 2.564 11.176 1.00 96.06 88 ILE A C 1
ATOM 687 O O . ILE A 1 88 ? -4.855 2.441 11.982 1.00 96.06 88 ILE A O 1
ATOM 691 N N . LYS A 1 89 ? -4.153 2.905 9.899 1.00 94.81 89 LYS A N 1
ATOM 692 C CA . LYS A 1 89 ? -5.503 3.161 9.392 1.00 94.81 89 LYS A CA 1
ATOM 693 C C . LYS A 1 89 ? -6.371 1.907 9.430 1.00 94.81 89 LYS A C 1
ATOM 695 O O . LYS A 1 89 ? -7.503 1.992 9.898 1.00 94.81 89 LYS A O 1
ATOM 700 N N . CYS A 1 90 ? -5.842 0.771 8.977 1.00 95.00 90 CYS A N 1
ATOM 701 C CA . CYS A 1 90 ? -6.541 -0.511 9.043 1.00 95.00 90 CYS A CA 1
ATOM 702 C C . CYS A 1 90 ? -6.933 -0.843 10.486 1.00 95.00 90 CYS A C 1
ATOM 704 O O . CYS A 1 90 ? -8.105 -1.074 10.765 1.00 95.00 90 CYS A O 1
ATOM 706 N N . GLN A 1 91 ? -5.977 -0.774 11.415 1.00 96.12 91 GLN A N 1
ATOM 707 C CA . GLN A 1 91 ? -6.215 -1.050 12.828 1.00 96.12 91 GLN A CA 1
ATOM 708 C C . GLN A 1 91 ? -7.273 -0.117 13.423 1.00 96.12 91 GLN A C 1
ATOM 710 O O . GLN A 1 91 ? -8.192 -0.580 14.090 1.00 96.12 91 GLN A O 1
ATOM 715 N N . HIS A 1 92 ? -7.171 1.188 13.163 1.00 96.25 92 HIS A N 1
ATOM 716 C CA . HIS A 1 92 ? -8.139 2.164 13.649 1.00 96.25 92 HIS A CA 1
ATOM 717 C C . HIS A 1 92 ? -9.555 1.879 13.131 1.00 96.25 92 HIS A C 1
ATOM 719 O O . HIS A 1 92 ? -10.508 1.949 13.900 1.00 96.25 92 HIS A O 1
ATOM 725 N N . GLN A 1 93 ? -9.702 1.534 11.847 1.00 95.12 93 GLN A N 1
ATOM 726 C CA . GLN A 1 93 ? -11.006 1.199 11.272 1.00 95.12 93 GLN A CA 1
ATOM 727 C C . GLN A 1 93 ? -11.588 -0.083 11.866 1.00 95.12 93 GLN A C 1
ATOM 729 O O . GLN A 1 93 ? -12.764 -0.101 12.210 1.00 95.12 93 GLN A O 1
ATOM 734 N N . TRP A 1 94 ? -10.775 -1.129 12.025 1.00 95.38 94 TRP A N 1
ATOM 735 C CA . TRP A 1 94 ? -11.241 -2.395 12.591 1.00 95.38 94 TRP A CA 1
ATOM 736 C C . TRP A 1 94 ? -11.683 -2.241 14.041 1.00 95.38 94 TRP A C 1
ATOM 738 O O . TRP A 1 94 ? -12.744 -2.739 14.396 1.00 95.38 94 TRP A O 1
ATOM 748 N N . LEU A 1 95 ? -10.911 -1.517 14.857 1.00 95.75 95 LEU A N 1
ATOM 749 C CA . LEU A 1 95 ? -11.284 -1.236 16.245 1.00 95.75 95 LEU A CA 1
ATOM 750 C C . LEU A 1 95 ? -12.565 -0.406 16.315 1.00 95.75 95 LEU A C 1
ATOM 752 O O . LEU A 1 95 ? -13.480 -0.770 17.036 1.00 95.75 95 LEU A O 1
ATOM 756 N N . LYS A 1 96 ? -12.683 0.633 15.481 1.00 96.06 96 LYS A N 1
ATOM 757 C CA . LYS A 1 96 ? -13.894 1.456 15.420 1.00 96.06 96 LYS A CA 1
ATOM 758 C C . LYS A 1 96 ? -15.150 0.646 15.078 1.00 96.06 96 LYS A C 1
ATOM 760 O O . LYS A 1 96 ? -16.217 0.969 15.577 1.00 96.06 96 LYS A O 1
ATOM 765 N N . TRP A 1 97 ? -15.043 -0.352 14.200 1.00 95.62 97 TRP A N 1
ATOM 766 C CA . TRP A 1 97 ? -16.169 -1.234 13.885 1.00 95.62 97 TRP A CA 1
ATOM 767 C C . TRP A 1 97 ? -16.473 -2.224 15.007 1.00 95.62 97 TRP A C 1
ATOM 769 O O . TRP A 1 97 ? -17.629 -2.559 15.189 1.00 95.62 97 TRP A O 1
ATOM 779 N N . LEU A 1 98 ? -15.464 -2.687 15.747 1.00 94.81 98 LEU A N 1
ATOM 780 C CA . LEU A 1 98 ? -15.664 -3.570 16.901 1.00 94.81 98 LEU A CA 1
ATOM 781 C C . LEU A 1 98 ? -16.261 -2.850 18.117 1.00 94.81 98 LEU A C 1
ATOM 783 O O . LEU A 1 98 ? -16.871 -3.502 18.954 1.00 94.81 98 LEU A O 1
ATOM 787 N N . ASP A 1 99 ? -16.073 -1.535 18.219 1.00 95.62 99 ASP A N 1
ATOM 788 C CA . ASP A 1 99 ? -16.660 -0.710 19.282 1.00 95.62 99 ASP A CA 1
ATOM 789 C C . ASP A 1 99 ? -18.162 -0.420 19.058 1.00 95.62 99 ASP A C 1
ATOM 791 O O . ASP A 1 99 ? -18.801 0.194 19.912 1.00 95.62 99 ASP A O 1
ATOM 795 N N . ASP A 1 100 ? -18.727 -0.815 17.913 1.00 94.44 100 ASP A N 1
ATOM 796 C CA . ASP A 1 100 ? -20.146 -0.648 17.592 1.00 94.44 100 ASP A CA 1
ATOM 797 C C . ASP A 1 100 ? -20.966 -1.809 18.179 1.00 94.44 100 ASP A C 1
ATOM 799 O O . ASP A 1 100 ? -20.711 -2.974 17.875 1.00 94.44 100 ASP A O 1
ATOM 803 N N . GLU A 1 101 ? -21.961 -1.497 19.016 1.00 90.25 101 GLU A N 1
ATOM 804 C CA . GLU A 1 101 ? -22.803 -2.498 19.689 1.00 90.25 101 GLU A CA 1
ATOM 805 C C . GLU A 1 101 ? -23.616 -3.361 18.704 1.00 90.25 101 GLU A C 1
ATOM 807 O O . GLU A 1 101 ? -24.040 -4.457 19.065 1.00 90.25 101 GLU A O 1
ATOM 812 N N . GLU A 1 102 ? -23.815 -2.901 17.462 1.00 93.44 102 GLU A N 1
ATOM 813 C CA . GLU A 1 102 ? -24.500 -3.660 16.407 1.00 93.44 102 GLU A CA 1
ATOM 814 C C . GLU A 1 102 ? -23.572 -4.630 15.647 1.00 93.44 102 GLU A C 1
ATOM 816 O O . GLU A 1 102 ? -24.030 -5.384 14.782 1.00 93.44 102 GLU A O 1
ATOM 821 N N . VAL A 1 103 ? -22.265 -4.630 15.936 1.00 92.06 103 VAL A N 1
ATOM 822 C CA . VAL A 1 103 ? -21.262 -5.430 15.221 1.00 92.06 103 VAL A CA 1
ATOM 823 C C . VAL A 1 103 ? -20.757 -6.590 16.080 1.00 92.06 103 VAL A C 1
ATOM 825 O O . VAL A 1 103 ? -19.947 -6.426 16.985 1.00 92.06 103 VAL A O 1
ATOM 828 N N . ASP A 1 104 ? -21.134 -7.813 15.705 1.00 91.62 104 ASP A N 1
ATOM 829 C CA . ASP A 1 104 ? -20.672 -9.027 16.396 1.00 91.62 104 ASP A CA 1
ATOM 830 C C . ASP A 1 104 ? -19.198 -9.375 16.110 1.00 91.62 104 ASP A C 1
ATOM 832 O O . ASP A 1 104 ? -18.508 -9.977 16.935 1.00 91.62 104 ASP A O 1
ATOM 836 N N . SER A 1 105 ? -18.706 -9.084 14.898 1.00 93.06 105 SER A N 1
ATOM 837 C CA . SER A 1 105 ? -17.319 -9.374 14.508 1.00 93.06 105 SER A CA 1
ATOM 838 C C . SER A 1 105 ? -16.875 -8.634 13.243 1.00 93.06 105 SER A C 1
ATOM 840 O O . SER A 1 105 ? -17.673 -8.337 12.355 1.00 93.06 105 SER A O 1
ATOM 842 N N . VAL A 1 106 ? -15.562 -8.415 13.118 1.00 94.69 106 VAL A N 1
ATOM 843 C CA . VAL A 1 106 ? -14.916 -7.854 11.921 1.00 94.69 106 VAL A CA 1
ATOM 844 C C . VAL A 1 106 ? -14.106 -8.937 11.207 1.00 94.69 106 VAL A C 1
ATOM 846 O O . VAL A 1 106 ? -13.314 -9.648 11.826 1.00 94.69 106 VAL A O 1
ATOM 849 N N . ARG A 1 107 ? -14.265 -9.046 9.882 1.00 94.50 107 ARG A N 1
ATOM 850 C CA . ARG A 1 107 ? -13.517 -9.984 9.028 1.00 94.50 107 ARG A CA 1
ATOM 851 C C . ARG A 1 107 ? -12.651 -9.233 8.024 1.00 94.50 107 ARG A C 1
ATOM 853 O O . ARG A 1 107 ? -13.137 -8.362 7.311 1.00 94.50 107 ARG A O 1
ATOM 860 N N . VAL A 1 108 ? -11.386 -9.634 7.917 1.00 94.06 108 VAL A N 1
ATOM 861 C CA . VAL A 1 108 ? -10.426 -9.082 6.952 1.00 94.06 108 VAL A CA 1
ATOM 862 C C . VAL A 1 108 ? -10.146 -10.120 5.870 1.00 94.06 108 VAL A C 1
ATOM 864 O O . VAL A 1 108 ? -9.843 -11.271 6.179 1.00 94.06 108 VAL A O 1
ATOM 867 N N . ILE A 1 109 ? -10.244 -9.712 4.604 1.00 94.19 109 ILE A N 1
ATOM 868 C CA . ILE A 1 109 ? -9.887 -10.540 3.448 1.00 94.19 109 ILE A CA 1
ATOM 869 C C . ILE A 1 109 ? -8.613 -9.958 2.843 1.00 94.19 109 ILE A C 1
ATOM 871 O O . ILE A 1 109 ? -8.617 -8.828 2.358 1.00 94.19 109 ILE A O 1
ATOM 875 N N . SER A 1 110 ? -7.526 -10.725 2.877 1.00 93.31 110 SER A N 1
ATOM 876 C CA . SER A 1 110 ? -6.283 -10.394 2.185 1.00 93.31 110 SER A CA 1
ATOM 877 C C . SER A 1 110 ? -6.211 -11.134 0.851 1.00 93.31 110 SER A C 1
ATOM 879 O O . SER A 1 110 ? -6.562 -12.309 0.752 1.00 93.31 110 SER A O 1
ATOM 881 N N . PHE A 1 111 ? -5.754 -10.441 -0.186 1.00 92.19 111 PHE A N 1
ATOM 882 C CA . PHE A 1 111 ? -5.496 -11.018 -1.500 1.00 92.19 111 PHE A CA 1
ATOM 883 C C . PHE A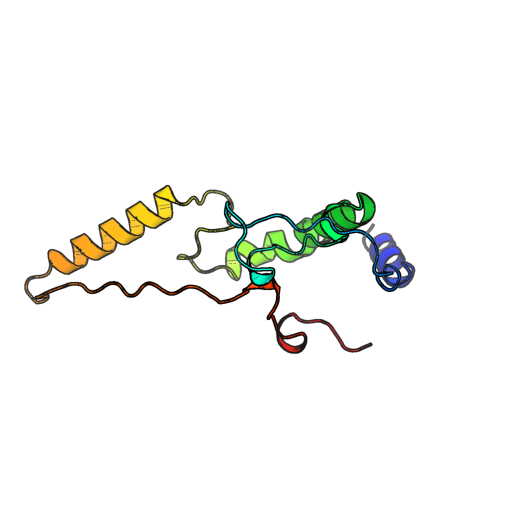 1 111 ? -4.274 -10.347 -2.127 1.00 92.19 111 PHE A C 1
ATOM 885 O O . PHE A 1 111 ? -3.917 -9.227 -1.760 1.00 92.19 111 PHE A O 1
ATOM 892 N N . ASP A 1 112 ? -3.640 -11.043 -3.067 1.00 88.00 112 ASP A N 1
ATOM 893 C CA . ASP A 1 112 ? -2.488 -10.552 -3.822 1.00 88.00 112 ASP A CA 1
ATOM 894 C C . ASP A 1 112 ? -2.615 -10.955 -5.298 1.00 88.00 112 ASP A C 1
ATOM 896 O O . ASP A 1 112 ? -3.251 -11.959 -5.634 1.00 88.00 112 ASP A O 1
ATOM 900 N N . PHE A 1 113 ? -2.021 -10.167 -6.192 1.00 81.94 113 PHE A N 1
ATOM 901 C CA . PHE A 1 113 ? -2.052 -10.425 -7.628 1.00 81.94 113 PHE A CA 1
ATOM 902 C C . PHE A 1 113 ? -0.890 -11.327 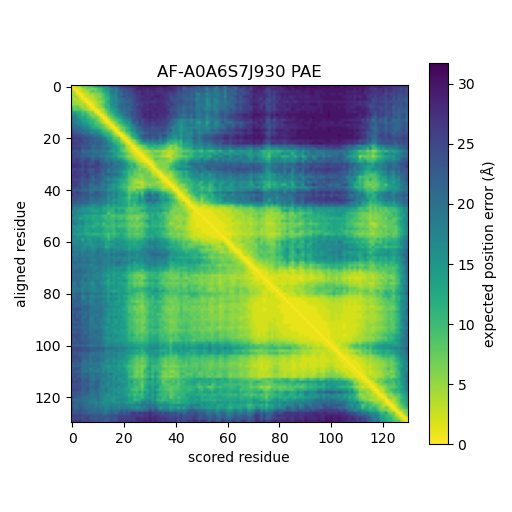-8.054 1.00 81.94 113 PHE A C 1
ATOM 904 O O . PHE A 1 113 ? 0.285 -10.965 -7.957 1.00 81.94 113 PHE A O 1
ATOM 911 N N . GLY A 1 114 ? -1.212 -12.476 -8.652 1.00 75.31 114 GLY A N 1
ATOM 912 C CA . GLY A 1 114 ? -0.219 -13.325 -9.307 1.00 75.31 114 GLY A CA 1
ATOM 913 C C . GLY A 1 114 ? 0.445 -12.592 -10.478 1.00 75.31 114 GLY A C 1
ATOM 914 O O . GLY A 1 114 ? -0.199 -12.320 -11.483 1.00 75.31 114 GLY A O 1
ATOM 915 N N . LYS A 1 115 ? 1.743 -12.276 -10.359 1.00 70.44 115 LYS A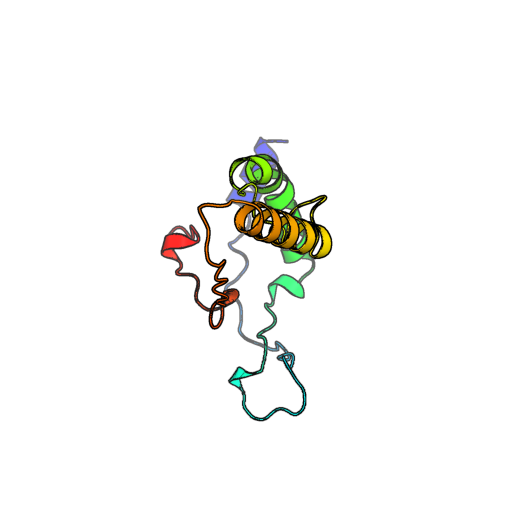 N 1
ATOM 916 C CA . LYS A 1 115 ? 2.543 -11.598 -11.405 1.00 70.44 115 LYS A CA 1
ATOM 917 C C . LYS A 1 115 ? 1.945 -10.241 -11.845 1.00 70.44 115 LYS A C 1
ATOM 919 O O . LYS A 1 115 ? 1.811 -9.981 -13.040 1.00 70.44 115 LYS A O 1
ATOM 924 N N . ALA A 1 116 ? 1.663 -9.352 -10.886 1.00 71.62 116 ALA A N 1
ATOM 925 C CA . ALA A 1 116 ? 1.056 -8.029 -11.111 1.00 71.62 116 ALA A CA 1
ATOM 926 C C . ALA A 1 116 ? 1.694 -7.192 -12.242 1.00 71.62 116 ALA A C 1
ATOM 928 O O . ALA A 1 116 ? 0.984 -6.582 -13.030 1.00 71.62 116 ALA A O 1
ATOM 929 N N . PHE A 1 117 ? 3.026 -7.199 -12.367 1.00 67.06 117 PHE A N 1
ATOM 930 C CA . PHE A 1 117 ? 3.745 -6.435 -13.402 1.00 67.06 117 PHE A CA 1
ATOM 931 C C . PHE A 1 117 ? 3.929 -7.183 -14.730 1.00 67.06 117 PHE A C 1
ATOM 933 O O . PHE A 1 117 ? 4.310 -6.576 -15.722 1.00 67.06 117 PHE A O 1
ATOM 940 N N . GLY A 1 118 ? 3.692 -8.498 -14.755 1.00 64.12 118 GLY A N 1
ATOM 941 C CA . GLY A 1 118 ? 3.863 -9.332 -15.951 1.00 64.12 118 GLY A CA 1
ATOM 942 C C . GLY A 1 118 ? 2.570 -9.588 -16.724 1.00 64.12 118 GLY A C 1
ATOM 943 O O . GLY A 1 118 ? 2.624 -10.201 -17.783 1.00 64.12 118 GLY A O 1
ATOM 944 N N . THR A 1 119 ? 1.423 -9.156 -16.191 1.00 64.94 119 THR A N 1
ATOM 945 C CA . THR A 1 119 ? 0.093 -9.579 -16.671 1.00 64.94 119 THR A CA 1
ATOM 946 C C . THR A 1 119 ? -0.835 -8.394 -16.958 1.00 64.94 119 THR A C 1
ATOM 948 O O . THR A 1 119 ? -2.041 -8.574 -17.081 1.00 64.94 119 THR A O 1
ATOM 951 N N . VAL A 1 120 ? -0.304 -7.169 -17.053 1.00 70.56 120 VAL A N 1
ATOM 952 C CA . VAL A 1 120 ? -1.125 -5.993 -17.380 1.00 70.56 120 VAL A CA 1
ATOM 953 C C . VAL A 1 120 ? -1.457 -6.019 -18.877 1.00 70.56 120 VAL A C 1
ATOM 955 O O . VAL A 1 120 ? -0.532 -5.954 -19.690 1.00 70.56 120 VAL A O 1
ATOM 958 N N . PRO A 1 121 ? -2.739 -6.108 -19.276 1.00 70.88 121 PRO A N 1
ATOM 959 C CA . PRO A 1 121 ? -3.109 -6.118 -20.687 1.00 70.88 121 PRO A CA 1
ATOM 960 C C . PRO A 1 121 ? -2.743 -4.791 -21.358 1.00 70.88 121 PRO A C 1
ATOM 962 O O . PRO A 1 121 ? -3.025 -3.717 -20.820 1.00 70.88 121 PRO A O 1
ATOM 965 N N . HIS A 1 122 ? -2.158 -4.857 -22.555 1.00 71.38 122 HIS A N 1
ATOM 966 C CA . HIS A 1 122 ? -1.713 -3.672 -23.300 1.00 71.38 122 HIS A CA 1
ATOM 967 C C . HIS A 1 122 ? -2.849 -2.687 -23.612 1.00 71.38 122 HIS A C 1
ATOM 969 O O . HIS A 1 122 ? -2.624 -1.477 -23.598 1.00 71.38 122 HIS A O 1
ATOM 975 N N . ASP A 1 123 ? -4.068 -3.200 -23.800 1.00 68.00 123 ASP A N 1
ATOM 976 C CA . ASP A 1 123 ? -5.265 -2.392 -24.051 1.00 68.00 123 ASP A CA 1
ATOM 977 C C . ASP A 1 123 ? -5.681 -1.552 -22.825 1.00 68.00 123 ASP A C 1
ATOM 979 O O . ASP A 1 123 ? -6.301 -0.504 -22.973 1.00 68.00 123 ASP A O 1
ATOM 983 N N . ILE A 1 124 ? -5.316 -1.984 -21.611 1.00 62.38 124 ILE A N 1
ATOM 984 C CA . ILE A 1 124 ? -5.642 -1.294 -20.351 1.00 62.38 124 ILE A CA 1
ATOM 98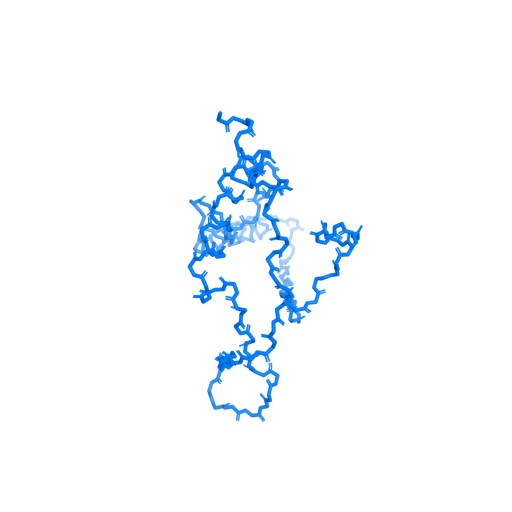5 C C . ILE A 1 124 ? -4.519 -0.327 -19.950 1.00 62.38 124 ILE A C 1
ATOM 987 O O . ILE A 1 124 ? -4.783 0.735 -19.395 1.00 62.38 124 ILE A O 1
ATOM 991 N N . ALA A 1 125 ? -3.262 -0.664 -20.258 1.00 58.28 125 ALA A N 1
ATOM 992 C CA . ALA A 1 125 ? -2.092 0.160 -19.942 1.00 58.28 125 ALA A CA 1
ATOM 993 C C . ALA A 1 125 ? -1.865 1.344 -20.907 1.00 58.28 125 ALA A C 1
ATOM 995 O O . ALA A 1 125 ? -0.895 2.082 -20.740 1.00 58.28 125 ALA A O 1
ATOM 996 N N . GLY A 1 126 ? -2.731 1.537 -21.908 1.00 47.97 126 GLY A N 1
ATOM 997 C CA . GLY A 1 126 ? -2.679 2.695 -22.806 1.00 47.97 126 GLY A CA 1
ATOM 998 C C . GLY A 1 126 ? -1.557 2.651 -23.847 1.00 47.97 126 GLY A C 1
ATOM 999 O O . GLY A 1 126 ? -1.099 3.700 -24.294 1.00 47.97 126 GLY A O 1
ATOM 1000 N N . CYS A 1 127 ? -1.098 1.465 -24.257 1.00 43.75 127 CYS A N 1
ATOM 1001 C CA . CYS A 1 127 ? -0.164 1.367 -25.375 1.00 43.75 127 CYS A CA 1
ATOM 1002 C C . CYS A 1 127 ? -0.961 1.488 -26.683 1.00 43.75 127 CYS A C 1
ATOM 1004 O O . CYS A 1 127 ? -1.602 0.531 -27.118 1.00 43.75 127 CYS A O 1
ATOM 1006 N N . ALA A 1 128 ? -0.986 2.688 -27.272 1.00 36.47 128 ALA A N 1
ATOM 1007 C CA . ALA A 1 128 ? -1.593 2.909 -28.579 1.00 36.47 128 ALA A CA 1
ATOM 1008 C C . ALA A 1 128 ? -0.956 1.958 -29.602 1.00 36.47 128 ALA A C 1
ATOM 1010 O O . ALA A 1 128 ? 0.264 1.941 -29.768 1.00 36.47 128 ALA A O 1
ATOM 1011 N N . LYS A 1 129 ? -1.791 1.161 -30.277 1.00 32.44 129 LYS A N 1
ATOM 1012 C CA . LYS A 1 129 ? -1.384 0.416 -31.470 1.00 32.44 129 LYS A CA 1
ATOM 1013 C C . LYS A 1 129 ? -0.930 1.437 -32.517 1.00 32.44 129 LYS A C 1
ATOM 1015 O O . LYS A 1 129 ? -1.745 2.229 -32.984 1.00 32.44 129 LYS A O 1
ATOM 1020 N N . SER A 1 130 ? 0.358 1.408 -32.832 1.00 32.94 130 SER A N 1
ATOM 1021 C CA . SER A 1 130 ? 0.984 2.036 -33.994 1.00 32.94 130 SER A CA 1
ATOM 1022 C C . SER A 1 130 ? 1.594 0.915 -34.812 1.00 32.94 130 SER A C 1
ATOM 1024 O O . SER A 1 130 ? 2.530 0.281 -34.275 1.00 32.94 130 SER A O 1
#

Mean predicted aligned error: 13.74 Å

pLDDT: mean 71.26, std 18.25, range [32.44, 96.25]

Foldseek 3Di:
DVVVVVVVVVPPDPPDDPPDDDFPWCACDPPDPDPLRTDGDDVLVV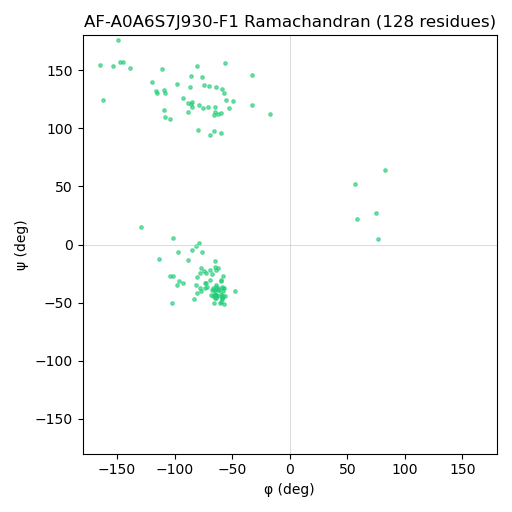DPVSVVVVVVCCVPPVVVCVVVPPDPLDQPPDPPGDPVNNVVVVVVVQVVQVPDPVHPHDDDDDDDDDPVPVDDDCVNVPPDDD